Protein AF-A0A9D9VKS1-F1 (afdb_monomer_lite)

pLDDT: mean 93.22, std 5.36, range [69.5, 97.62]

Secondary structure (DSSP, 8-state):
-EE--TTS--EE----S-HHHHHHHHHHTT--GGG---SSSHHHHHHHBS--HHHHHH-S---SSSPPPGGG--B-

Radius of gyration: 14.26 Å; chains: 1; bounding box: 33×20×33 Å

Structure (mmCIF, N/CA/C/O backbone):
data_AF-A0A9D9VKS1-F1
#
_entry.id   AF-A0A9D9VKS1-F1
#
loop_
_atom_site.group_PDB
_atom_site.id
_atom_site.type_symbol
_atom_site.label_atom_id
_atom_site.label_alt_id
_atom_site.label_comp_id
_atom_site.label_asym_id
_atom_site.label_entity_id
_atom_site.label_seq_id
_atom_site.pdbx_PDB_ins_code
_atom_site.Cartn_x
_atom_site.Cartn_y
_atom_site.Cartn_z
_atom_site.occupancy
_atom_site.B_iso_or_equiv
_atom_site.auth_seq_id
_atom_site.auth_comp_id
_atom_site.auth_asym_id
_atom_site.auth_atom_id
_atom_site.pdbx_PDB_model_num
ATOM 1 N N . MET A 1 1 ? -15.152 -1.699 -0.909 1.00 91.50 1 MET A N 1
ATOM 2 C CA . MET A 1 1 ? -14.867 -1.980 -2.330 1.00 91.50 1 MET A CA 1
ATOM 3 C C . MET A 1 1 ? -13.753 -3.017 -2.413 1.00 91.50 1 MET A C 1
ATOM 5 O O . MET A 1 1 ? -13.014 -3.144 -1.445 1.00 91.50 1 MET A O 1
ATOM 9 N N . ILE A 1 2 ? -13.674 -3.798 -3.496 1.00 94.19 2 ILE A N 1
ATOM 10 C CA . ILE A 1 2 ? -12.529 -4.685 -3.756 1.00 94.19 2 ILE A CA 1
ATOM 11 C C . ILE A 1 2 ? -11.790 -4.124 -4.959 1.00 94.19 2 ILE A C 1
ATOM 13 O O . ILE A 1 2 ? -12.371 -4.065 -6.045 1.00 94.19 2 ILE A O 1
ATOM 17 N N . ASP A 1 3 ? -10.520 -3.808 -4.763 1.00 94.50 3 ASP A N 1
ATOM 18 C CA . ASP A 1 3 ? -9.681 -3.189 -5.772 1.00 94.50 3 ASP A CA 1
ATOM 19 C C . ASP A 1 3 ? -8.581 -4.129 -6.225 1.00 94.50 3 ASP A C 1
ATOM 21 O O . ASP A 1 3 ? -7.895 -4.781 -5.437 1.00 94.50 3 ASP A O 1
ATOM 25 N N . TRP A 1 4 ? -8.410 -4.186 -7.538 1.00 96.12 4 TRP A N 1
ATOM 26 C CA . TRP A 1 4 ? -7.347 -4.940 -8.171 1.00 96.12 4 TRP A CA 1
ATOM 27 C C . TRP A 1 4 ? -6.358 -3.942 -8.732 1.00 96.12 4 TRP A C 1
ATOM 29 O O . TRP A 1 4 ? -6.726 -3.072 -9.519 1.00 96.12 4 TRP A O 1
ATOM 39 N N . TRP A 1 5 ? -5.097 -4.110 -8.362 1.00 96.06 5 TRP A N 1
ATOM 40 C CA . TRP A 1 5 ? -3.999 -3.308 -8.873 1.00 96.06 5 TRP A CA 1
ATOM 41 C C . TRP A 1 5 ? -2.913 -4.220 -9.438 1.00 96.06 5 TRP A C 1
ATOM 43 O O . TRP A 1 5 ? -2.695 -5.317 -8.915 1.00 96.06 5 TRP A O 1
ATOM 53 N N . PRO A 1 6 ? -2.227 -3.820 -10.519 1.00 96.00 6 PRO A N 1
ATOM 54 C CA . PRO A 1 6 ? -1.174 -4.644 -11.089 1.00 96.00 6 PRO A CA 1
ATOM 55 C C . PRO A 1 6 ? -0.054 -4.942 -10.088 1.00 96.00 6 PRO A C 1
ATOM 57 O O . PRO A 1 6 ? 0.382 -4.071 -9.345 1.00 96.00 6 PRO A O 1
ATOM 60 N N . TRP A 1 7 ? 0.467 -6.168 -10.118 1.00 94.88 7 TRP A N 1
ATOM 61 C CA . TRP A 1 7 ? 1.692 -6.596 -9.415 1.00 94.88 7 TRP A CA 1
ATOM 62 C C . TRP A 1 7 ? 1.591 -6.789 -7.887 1.00 94.88 7 TRP A C 1
ATOM 64 O O . TRP A 1 7 ? 2.486 -7.412 -7.303 1.00 94.88 7 TRP A O 1
ATOM 74 N N . ILE A 1 8 ? 0.493 -6.362 -7.260 1.00 95.00 8 ILE A N 1
ATOM 75 C CA . ILE A 1 8 ? 0.177 -6.592 -5.840 1.00 95.00 8 ILE A CA 1
ATOM 76 C C . ILE A 1 8 ? -1.064 -7.483 -5.666 1.00 95.00 8 ILE A C 1
ATOM 78 O O . ILE A 1 8 ? -1.715 -7.862 -6.638 1.00 95.00 8 ILE A O 1
ATOM 82 N N . GLN A 1 9 ? -1.348 -7.882 -4.424 1.00 94.31 9 GLN A N 1
ATOM 83 C CA . GLN A 1 9 ? -2.574 -8.613 -4.087 1.00 94.31 9 GLN A CA 1
ATOM 84 C C . GLN A 1 9 ? -3.797 -7.680 -4.146 1.00 94.31 9 GLN A C 1
ATOM 86 O O . GLN A 1 9 ? -3.634 -6.470 -3.981 1.00 94.31 9 GLN A O 1
ATOM 91 N N . PRO A 1 10 ? -5.014 -8.217 -4.354 1.00 95.75 10 PRO A N 1
ATOM 92 C CA . PRO A 1 10 ? -6.238 -7.430 -4.267 1.00 95.75 10 PRO A CA 1
ATOM 93 C C . PRO A 1 10 ? -6.390 -6.776 -2.895 1.00 95.75 10 PRO A C 1
ATOM 95 O O . PRO A 1 10 ? -5.989 -7.341 -1.874 1.00 95.75 10 PRO A O 1
ATOM 98 N N . LEU A 1 11 ? -7.012 -5.606 -2.881 1.00 95.12 11 LEU A N 1
ATOM 99 C CA . LEU A 1 11 ? -7.218 -4.791 -1.695 1.00 95.12 11 LEU A CA 1
ATOM 100 C C . LEU A 1 11 ? -8.701 -4.715 -1.363 1.00 95.12 11 LEU A C 1
ATOM 102 O O . LEU A 1 11 ? -9.555 -4.768 -2.248 1.00 95.12 11 LEU A O 1
ATOM 106 N N . VAL A 1 12 ? -9.000 -4.561 -0.078 1.00 95.81 12 VAL A N 1
ATOM 107 C CA . VAL A 1 12 ? -10.329 -4.161 0.374 1.00 95.81 12 VAL A CA 1
ATOM 108 C C . VAL A 1 12 ? -10.240 -2.745 0.905 1.00 95.81 12 VAL A C 1
ATOM 110 O O . VAL A 1 12 ? -9.499 -2.479 1.847 1.00 95.81 12 VAL A O 1
ATOM 113 N N . GLU A 1 13 ? -11.032 -1.858 0.319 1.00 94.94 13 GLU A N 1
ATOM 114 C CA . GLU A 1 13 ? -11.209 -0.497 0.810 1.00 94.94 13 GLU A CA 1
ATOM 115 C C . GLU A 1 13 ? -12.524 -0.410 1.579 1.00 94.94 13 GLU A C 1
ATOM 117 O O . GLU A 1 13 ? -13.592 -0.767 1.064 1.00 94.94 13 GLU A O 1
ATOM 122 N N . ILE A 1 14 ? -12.451 0.038 2.829 1.00 95.75 14 ILE A N 1
ATOM 123 C CA . ILE A 1 14 ? -13.622 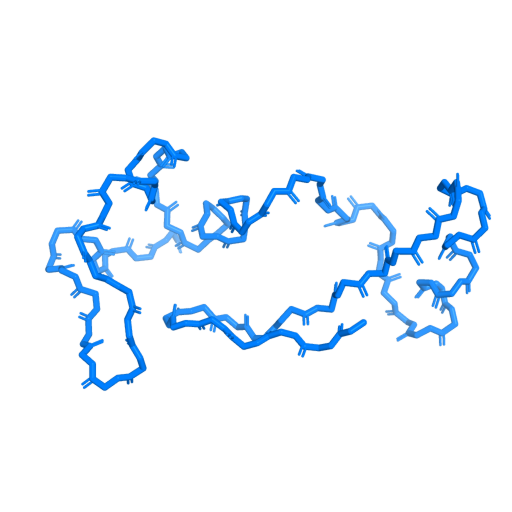0.290 3.664 1.00 95.75 14 ILE A CA 1
ATOM 124 C C . ILE A 1 14 ? -13.672 1.791 3.914 1.00 95.75 14 ILE A C 1
ATOM 126 O O . ILE A 1 14 ? -12.831 2.340 4.619 1.00 95.75 14 ILE A O 1
ATOM 130 N N . GLU A 1 15 ? -14.665 2.444 3.322 1.00 94.88 15 GLU A N 1
ATOM 131 C CA . GLU A 1 15 ? -14.852 3.888 3.395 1.00 94.88 15 GLU A CA 1
ATOM 132 C C . GLU A 1 15 ? -16.166 4.217 4.105 1.00 94.88 15 GLU A C 1
ATOM 134 O O . GLU A 1 15 ? -17.147 3.474 4.026 1.00 94.88 15 GLU A O 1
ATOM 139 N N . GLY A 1 16 ? -16.186 5.344 4.807 1.00 94.81 16 GLY A N 1
ATOM 140 C CA . GLY A 1 16 ? -17.346 5.812 5.552 1.00 94.81 16 GLY A CA 1
ATOM 141 C C . GLY A 1 16 ? -17.100 7.198 6.128 1.00 94.81 16 GLY A C 1
ATOM 142 O O . GLY A 1 16 ? -16.034 7.784 5.950 1.00 94.81 16 GLY A O 1
ATOM 143 N N . VAL A 1 17 ? -18.096 7.739 6.825 1.00 96.62 17 VAL A N 1
ATOM 144 C CA . VAL A 1 17 ? -18.037 9.115 7.349 1.00 96.62 17 VAL A CA 1
ATOM 145 C C . VAL A 1 17 ? -17.070 9.274 8.530 1.00 96.62 17 VAL A C 1
ATOM 147 O O . VAL A 1 17 ? -16.671 10.395 8.839 1.00 96.62 17 VAL A O 1
ATOM 150 N N . SER A 1 18 ? -16.693 8.180 9.201 1.00 96.81 18 SER A N 1
ATOM 151 C CA . SER A 1 18 ? -15.703 8.172 10.283 1.00 96.81 18 SER A CA 1
ATOM 152 C C . SER A 1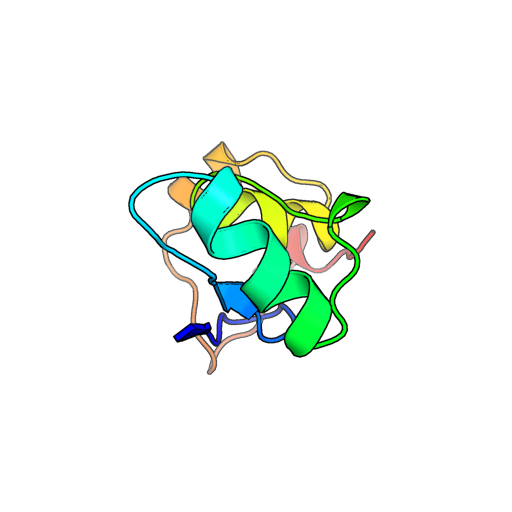 18 ? -15.091 6.783 10.488 1.00 96.81 18 SER A C 1
ATOM 154 O O . SER A 1 18 ? -15.724 5.774 10.175 1.00 96.81 18 SER A O 1
ATOM 156 N N . GLU A 1 19 ? -13.891 6.717 11.077 1.00 95.56 19 GLU A N 1
ATOM 157 C CA . GLU A 1 19 ? -13.251 5.446 11.457 1.00 95.56 19 GLU A CA 1
ATOM 158 C C . GLU A 1 19 ? -14.114 4.611 12.416 1.00 95.56 19 GLU A C 1
ATOM 160 O O . GLU A 1 19 ? -14.119 3.383 12.344 1.00 95.56 19 GLU A O 1
ATOM 165 N N . GLN A 1 20 ? -14.863 5.269 13.303 1.00 97.19 20 GLN A N 1
ATOM 166 C CA . GLN A 1 20 ? -15.740 4.610 14.270 1.00 97.19 20 GLN A CA 1
ATOM 167 C C . GLN A 1 20 ? -16.854 3.815 13.583 1.00 97.19 20 GLN A C 1
ATOM 169 O O . GLN A 1 20 ? -17.245 2.765 14.088 1.00 97.19 20 GLN A O 1
ATOM 174 N N . GLU A 1 21 ? -17.350 4.291 12.441 1.00 96.69 21 GLU A N 1
ATOM 175 C CA . GLU A 1 21 ? -18.410 3.611 11.693 1.00 96.69 21 GLU A CA 1
ATOM 176 C C . GLU A 1 21 ? -17.889 2.459 10.832 1.00 96.69 21 GLU A C 1
ATOM 178 O O . GLU A 1 21 ? -18.597 1.470 10.643 1.00 96.69 21 GLU A O 1
ATOM 183 N N . ILE A 1 22 ? -16.652 2.547 10.340 1.00 96.94 22 ILE A N 1
ATOM 184 C CA . ILE A 1 22 ? -16.073 1.509 9.475 1.00 96.94 22 ILE A CA 1
ATOM 185 C C . ILE A 1 22 ? -15.366 0.383 10.247 1.00 96.94 22 ILE A C 1
ATOM 187 O O . ILE A 1 22 ? -15.234 -0.721 9.719 1.00 96.94 22 ILE A O 1
ATOM 191 N N . HIS A 1 23 ? -14.957 0.605 11.500 1.00 97.38 23 HIS A N 1
ATOM 192 C CA . HIS A 1 23 ? -14.283 -0.419 12.310 1.00 97.38 23 HIS A CA 1
ATOM 193 C C . HIS A 1 23 ? -15.125 -1.696 12.514 1.00 97.38 23 HIS A C 1
ATOM 195 O O . HIS A 1 23 ? -14.620 -2.776 12.201 1.00 97.38 23 HIS A O 1
ATOM 201 N N . PRO A 1 24 ? -16.421 -1.628 12.887 1.00 97.62 24 PRO A N 1
ATOM 202 C CA . PRO A 1 24 ? -17.251 -2.829 13.000 1.00 97.62 24 PRO A CA 1
ATOM 203 C C . PRO A 1 24 ? -17.413 -3.588 11.675 1.00 97.62 24 PRO A C 1
ATOM 205 O O . PRO A 1 24 ? -17.611 -4.801 11.677 1.00 97.62 24 PRO A O 1
ATOM 208 N N . VAL A 1 25 ? -17.335 -2.889 10.536 1.00 97.00 25 VAL A N 1
ATOM 209 C CA . VAL A 1 25 ? -17.402 -3.508 9.204 1.00 97.00 25 VAL A CA 1
ATOM 210 C C . VAL A 1 25 ? -16.125 -4.295 8.917 1.00 97.00 25 VAL A C 1
ATOM 212 O O . VAL A 1 25 ? -16.205 -5.414 8.416 1.00 97.00 25 VAL A O 1
ATOM 215 N N . SER A 1 26 ? -14.959 -3.748 9.273 1.00 97.12 26 SER A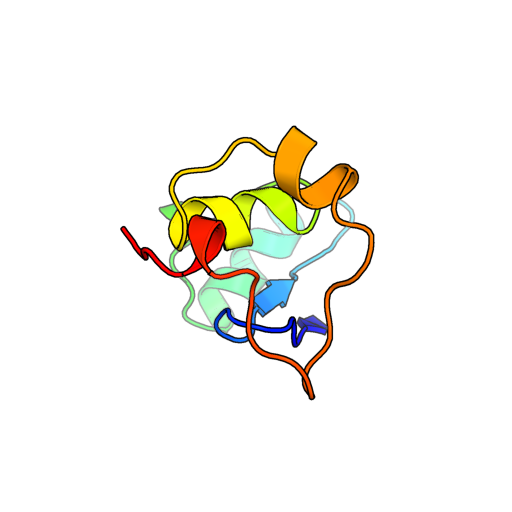 N 1
ATOM 216 C CA . SER A 1 26 ? -13.680 -4.465 9.196 1.00 97.12 26 SER A CA 1
ATOM 217 C C . SER A 1 26 ? -13.707 -5.749 10.027 1.00 97.12 26 SER A C 1
ATOM 219 O O . SER A 1 26 ? -13.349 -6.812 9.517 1.00 97.12 26 SER A O 1
ATOM 221 N N . ASP A 1 27 ? -14.189 -5.663 11.269 1.00 97.12 27 ASP A N 1
ATOM 222 C CA . ASP A 1 27 ? -14.292 -6.813 12.174 1.00 97.12 27 ASP A CA 1
ATOM 223 C C . ASP A 1 27 ? -15.251 -7.879 11.630 1.00 97.12 27 ASP A C 1
ATOM 225 O O . ASP A 1 27 ? -14.932 -9.069 11.634 1.00 97.12 27 ASP A O 1
ATOM 229 N N . LEU A 1 28 ? -16.408 -7.462 11.104 1.00 97.56 28 LEU A N 1
ATOM 230 C CA . LEU A 1 28 ? -17.395 -8.363 10.502 1.00 97.56 28 LEU A CA 1
ATOM 231 C C . LEU A 1 28 ? -16.826 -9.130 9.300 1.00 97.56 28 LEU A C 1
ATOM 233 O O . LEU A 1 28 ? -17.165 -10.295 9.092 1.00 97.56 28 LEU A O 1
ATOM 237 N N . LEU A 1 29 ? -15.972 -8.479 8.509 1.00 96.19 29 LEU A N 1
ATOM 238 C CA . LEU A 1 29 ? -15.301 -9.082 7.357 1.00 96.19 29 LEU A CA 1
ATOM 239 C C . LEU A 1 29 ? -14.070 -9.919 7.749 1.00 96.19 29 LEU A C 1
ATOM 241 O O . LEU A 1 29 ? -13.485 -10.573 6.886 1.00 96.19 29 LEU A O 1
ATOM 245 N N . GLY A 1 30 ? -13.697 -9.935 9.032 1.00 96.88 30 GLY A N 1
ATOM 246 C CA . GLY A 1 30 ? -12.579 -10.719 9.552 1.00 96.88 30 GLY A CA 1
ATOM 247 C C . GLY A 1 30 ? -11.204 -10.108 9.279 1.00 96.88 30 GLY A C 1
ATOM 248 O O . GLY A 1 30 ? -10.214 -10.839 9.260 1.00 96.88 30 GLY A O 1
ATOM 249 N N . PHE A 1 31 ? -11.122 -8.794 9.050 1.00 95.75 31 PHE A N 1
ATOM 250 C CA . PHE A 1 31 ? -9.847 -8.099 8.871 1.00 95.75 31 PHE A CA 1
ATOM 251 C C . PHE A 1 31 ? -9.260 -7.628 10.204 1.00 95.75 31 PHE A C 1
ATOM 253 O O . PHE A 1 31 ? -9.973 -7.200 11.107 1.00 95.75 31 PHE A O 1
ATOM 260 N N . GLU A 1 32 ? -7.931 -7.646 10.307 1.00 95.62 32 GLU A N 1
ATOM 261 C CA . GLU A 1 32 ? -7.211 -7.120 11.467 1.00 95.62 32 GLU A CA 1
ATOM 262 C C . GLU A 1 32 ? -7.090 -5.594 11.383 1.00 95.62 32 GLU A C 1
ATOM 264 O O . GLU A 1 32 ? -6.293 -5.063 10.607 1.00 95.62 32 GLU A O 1
ATOM 269 N N . TRP A 1 33 ? -7.836 -4.876 12.226 1.00 95.00 33 TRP A N 1
ATOM 270 C CA . TRP A 1 33 ? -7.850 -3.408 12.235 1.00 95.00 33 TRP A CA 1
ATOM 271 C C . TRP A 1 33 ? -6.464 -2.764 12.413 1.00 95.00 33 TRP A C 1
ATOM 273 O O . TRP A 1 33 ? -6.198 -1.686 11.884 1.00 95.00 33 TRP A O 1
ATOM 283 N N . SER A 1 34 ? -5.550 -3.432 13.125 1.00 94.94 34 SER A N 1
ATOM 284 C CA . SER A 1 34 ? -4.168 -2.974 13.340 1.00 94.94 34 SER A CA 1
ATOM 285 C C . SER A 1 34 ? -3.320 -2.936 12.066 1.00 94.94 34 SER A C 1
ATOM 287 O O . SER A 1 34 ? -2.290 -2.264 12.053 1.00 94.94 34 SER A O 1
ATOM 289 N N . ARG A 1 35 ? -3.739 -3.636 11.006 1.00 92.44 35 ARG A N 1
ATOM 290 C CA . ARG A 1 35 ? -3.049 -3.688 9.710 1.00 92.44 35 ARG A CA 1
ATOM 291 C C . ARG A 1 35 ? -3.599 -2.695 8.689 1.00 92.44 35 ARG A C 1
ATOM 293 O O . ARG A 1 35 ? -3.123 -2.682 7.555 1.00 92.44 35 ARG A O 1
ATOM 300 N N . LYS A 1 36 ? -4.599 -1.886 9.056 1.00 93.44 36 LYS A N 1
ATOM 301 C CA . LYS A 1 36 ? -5.175 -0.890 8.148 1.00 93.44 36 LYS A CA 1
ATOM 302 C C . LYS A 1 36 ? -4.111 0.110 7.694 1.00 93.44 36 LYS A C 1
ATOM 304 O O . LYS A 1 36 ? -3.214 0.485 8.452 1.00 93.44 36 LYS A O 1
ATOM 309 N N . VAL A 1 37 ? -4.269 0.590 6.472 1.00 93.06 37 VAL A N 1
ATOM 310 C CA . VAL A 1 37 ? -3.458 1.664 5.901 1.00 93.06 37 VAL A CA 1
ATOM 311 C C . VAL A 1 37 ? -4.372 2.811 5.494 1.00 93.06 37 VAL A C 1
ATOM 313 O O . VAL A 1 37 ? -5.530 2.596 5.145 1.00 93.06 37 VAL A O 1
ATOM 316 N N . HIS A 1 38 ? -3.857 4.036 5.562 1.00 92.38 38 HIS A N 1
ATOM 317 C CA . HIS A 1 38 ? -4.555 5.234 5.103 1.00 92.38 38 HIS A CA 1
ATOM 318 C C . HIS A 1 38 ? -3.788 5.848 3.933 1.00 92.38 38 HIS A C 1
ATOM 320 O O . HIS A 1 38 ? -2.555 5.846 3.934 1.00 92.38 38 HIS A O 1
ATOM 326 N N . GLY A 1 39 ? -4.506 6.432 2.978 1.00 89.38 39 GLY A N 1
ATOM 327 C CA . GLY A 1 39 ? -3.924 7.075 1.802 1.00 89.38 39 GLY A CA 1
ATOM 328 C C . GLY A 1 39 ? -4.488 6.504 0.507 1.00 89.38 39 GLY A C 1
ATOM 329 O O . GLY A 1 39 ? -5.549 5.891 0.519 1.00 89.38 39 GLY A O 1
ATOM 330 N N . GLY A 1 40 ? -3.783 6.751 -0.599 1.00 92.50 40 GLY A N 1
ATOM 331 C CA 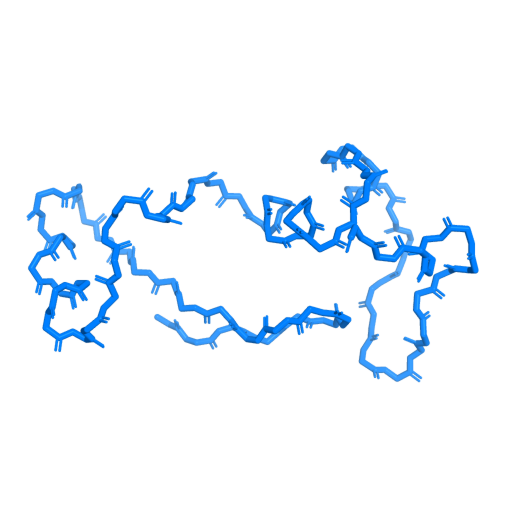. GLY A 1 40 ? -4.077 6.128 -1.885 1.00 92.50 40 GLY A CA 1
ATOM 332 C C . GLY A 1 40 ? -3.473 4.727 -1.983 1.00 92.50 40 GLY A C 1
ATOM 333 O O . GLY A 1 40 ? -3.296 4.032 -0.985 1.00 92.50 40 GLY A O 1
ATOM 334 N N . ILE A 1 41 ? -3.106 4.322 -3.198 1.00 94.88 41 ILE A N 1
ATOM 335 C CA . ILE A 1 41 ? -2.558 2.988 -3.466 1.00 94.88 41 ILE A CA 1
ATOM 336 C C . ILE A 1 41 ? -1.104 2.805 -3.002 1.00 94.88 41 ILE A C 1
ATOM 338 O O . ILE A 1 41 ? -0.601 1.685 -2.891 1.00 94.88 41 ILE A O 1
ATOM 342 N N . GLU A 1 42 ? -0.388 3.897 -2.745 1.00 95.81 42 GLU A N 1
ATOM 343 C CA . GLU A 1 42 ? 1.053 3.875 -2.509 1.00 95.81 42 GLU A CA 1
ATOM 344 C C . GLU A 1 42 ? 1.466 2.987 -1.325 1.00 95.81 42 GLU A C 1
ATOM 346 O O . GLU A 1 42 ? 2.370 2.171 -1.524 1.00 95.81 42 GLU A O 1
ATOM 351 N N . PRO A 1 43 ? 0.810 3.032 -0.145 1.00 95.38 43 PRO A N 1
ATOM 352 C CA . PRO A 1 43 ? 1.139 2.144 0.969 1.00 95.38 43 PRO A CA 1
ATOM 353 C C . PRO A 1 43 ? 1.069 0.656 0.600 1.00 95.38 43 PRO A C 1
ATOM 355 O O . PRO A 1 43 ? 1.910 -0.118 1.050 1.00 95.38 43 PRO A O 1
ATOM 358 N N . ALA A 1 44 ? 0.126 0.255 -0.261 1.00 94.56 44 ALA A N 1
ATOM 359 C CA . ALA A 1 44 ? -0.011 -1.137 -0.689 1.00 94.56 44 ALA A CA 1
ATOM 360 C C . ALA A 1 44 ? 1.167 -1.595 -1.564 1.00 94.56 44 ALA A C 1
ATOM 362 O O . ALA A 1 44 ? 1.667 -2.708 -1.409 1.00 94.56 44 ALA A O 1
ATOM 363 N N . TYR A 1 45 ? 1.671 -0.730 -2.449 1.00 94.94 45 TYR A N 1
ATOM 364 C CA . TYR A 1 45 ? 2.905 -1.025 -3.182 1.00 94.94 45 TYR A CA 1
ATOM 365 C C . TYR A 1 45 ? 4.134 -1.003 -2.271 1.00 94.94 45 TYR A C 1
ATOM 367 O O . TYR A 1 45 ? 5.036 -1.814 -2.460 1.00 94.94 45 TYR A O 1
ATOM 375 N N . GLN A 1 46 ? 4.182 -0.117 -1.277 1.00 94.00 46 GLN A N 1
ATOM 376 C CA . GLN A 1 46 ? 5.304 -0.034 -0.337 1.00 94.00 46 GLN A CA 1
ATOM 377 C C . GLN A 1 46 ? 5.391 -1.232 0.621 1.00 94.00 46 GLN A C 1
ATOM 379 O O . GLN A 1 46 ? 6.482 -1.525 1.114 1.00 94.00 46 GLN A O 1
ATOM 384 N N . ASP A 1 47 ? 4.280 -1.931 0.861 1.00 92.88 47 ASP A N 1
ATOM 385 C CA . ASP A 1 47 ? 4.252 -3.207 1.591 1.00 92.88 47 ASP A CA 1
ATOM 386 C C . ASP A 1 47 ? 4.950 -4.328 0.799 1.00 92.88 47 ASP A C 1
ATOM 388 O O . ASP A 1 47 ? 5.630 -5.177 1.366 1.00 92.88 47 ASP A O 1
ATOM 392 N N . VAL A 1 48 ? 4.859 -4.285 -0.535 1.00 93.69 48 VAL A N 1
ATOM 393 C CA . VAL A 1 48 ? 5.417 -5.315 -1.428 1.00 93.69 48 VAL A CA 1
ATOM 394 C C . VAL A 1 48 ? 6.821 -4.964 -1.940 1.00 93.69 48 VAL A C 1
ATOM 396 O O . VAL A 1 48 ? 7.633 -5.860 -2.175 1.00 93.69 48 VAL A O 1
ATOM 399 N N . TYR A 1 49 ? 7.121 -3.677 -2.122 1.00 93.44 49 TYR A N 1
ATOM 400 C CA . TYR A 1 49 ? 8.325 -3.174 -2.790 1.00 93.44 49 TYR A CA 1
ATOM 401 C C . TYR A 1 49 ? 9.083 -2.153 -1.935 1.00 93.44 49 TYR A C 1
ATOM 403 O O . TYR A 1 49 ? 8.493 -1.379 -1.177 1.00 93.44 49 TYR A O 1
ATOM 411 N N . ASP A 1 50 ? 10.409 -2.102 -2.082 1.00 92.31 50 ASP A N 1
ATOM 412 C CA . ASP A 1 50 ? 11.264 -1.124 -1.391 1.00 92.31 50 ASP A CA 1
ATOM 413 C C . ASP A 1 50 ? 11.409 0.186 -2.157 1.00 92.31 50 ASP A C 1
ATOM 415 O O . ASP A 1 50 ? 12.435 0.492 -2.757 1.00 92.31 50 ASP A O 1
ATOM 419 N N . ILE A 1 51 ? 10.315 0.946 -2.168 1.00 92.56 51 ILE A N 1
ATOM 420 C CA . ILE A 1 51 ? 10.182 2.193 -2.920 1.00 92.56 51 ILE A CA 1
ATOM 421 C C . ILE A 1 51 ? 9.491 3.285 -2.101 1.00 92.56 51 ILE A C 1
ATOM 423 O O . ILE A 1 51 ? 8.787 3.032 -1.119 1.00 92.56 51 ILE A O 1
ATOM 427 N N . SER A 1 52 ? 9.647 4.531 -2.542 1.00 94.56 52 SER A N 1
ATOM 428 C CA . SER A 1 52 ? 8.867 5.651 -2.018 1.00 94.56 52 SER A CA 1
ATOM 429 C C . SER A 1 52 ? 7.523 5.780 -2.744 1.00 94.56 52 SER A C 1
ATOM 431 O O . SER A 1 52 ? 7.373 5.361 -3.891 1.00 94.56 52 SER A O 1
ATOM 433 N N . ALA A 1 53 ? 6.554 6.440 -2.107 1.00 95.00 53 ALA A N 1
ATOM 434 C CA . ALA A 1 53 ? 5.287 6.799 -2.746 1.00 95.00 53 ALA A CA 1
ATOM 435 C C . ALA A 1 53 ? 5.486 7.648 -4.018 1.00 95.00 53 ALA A C 1
ATOM 437 O O . ALA A 1 53 ? 4.719 7.528 -4.969 1.00 95.00 53 ALA A O 1
ATOM 438 N N . GLN A 1 54 ? 6.538 8.478 -4.059 1.00 96.12 54 GLN A N 1
ATOM 439 C CA . GLN A 1 54 ? 6.847 9.312 -5.222 1.00 96.12 54 GLN A CA 1
ATOM 440 C C . GLN A 1 54 ? 7.169 8.468 -6.455 1.00 96.12 54 GLN A C 1
ATOM 442 O O . GLN A 1 54 ? 6.704 8.790 -7.543 1.00 96.12 54 GLN A O 1
ATOM 447 N N . VAL A 1 55 ? 7.883 7.353 -6.271 1.00 94.69 55 VAL A N 1
ATOM 448 C CA . VAL A 1 55 ? 8.183 6.426 -7.366 1.00 94.69 55 VAL A CA 1
ATOM 449 C C . VAL A 1 55 ? 6.893 5.939 -8.025 1.00 94.69 55 VAL A C 1
ATOM 451 O O . VAL A 1 55 ? 6.786 6.007 -9.242 1.00 94.69 55 VAL A O 1
ATOM 454 N N . ILE A 1 56 ? 5.892 5.518 -7.242 1.00 94.31 56 ILE A N 1
ATOM 455 C CA . ILE A 1 56 ? 4.594 5.073 -7.778 1.00 94.31 56 ILE A CA 1
ATOM 456 C C . ILE A 1 56 ? 3.873 6.196 -8.528 1.00 94.31 56 ILE A C 1
ATOM 458 O O . ILE A 1 56 ? 3.356 5.962 -9.617 1.00 94.31 56 ILE A O 1
ATOM 462 N N . LYS A 1 57 ? 3.878 7.418 -7.987 1.00 94.19 57 LYS A N 1
ATOM 463 C CA . LYS A 1 57 ? 3.231 8.587 -8.608 1.00 94.19 57 LYS A CA 1
ATOM 464 C C . LYS A 1 57 ? 3.866 9.005 -9.935 1.00 94.19 57 LYS A C 1
ATOM 466 O O . LYS A 1 57 ? 3.186 9.589 -10.773 1.00 94.19 57 LYS A O 1
ATOM 471 N N . GLU A 1 58 ? 5.155 8.736 -10.111 1.00 95.19 58 GLU A N 1
ATOM 472 C CA . GLU A 1 58 ? 5.923 9.101 -11.307 1.00 95.19 58 GLU A CA 1
ATOM 473 C C . GLU A 1 58 ? 6.022 7.968 -12.336 1.00 95.19 58 GLU A C 1
ATOM 475 O O . GLU A 1 58 ? 6.512 8.190 -13.448 1.00 95.19 58 GLU A O 1
ATOM 480 N N . LEU A 1 59 ? 5.557 6.755 -12.008 1.00 93.06 59 LEU A N 1
ATOM 481 C CA . LEU A 1 59 ? 5.530 5.657 -12.968 1.00 93.06 59 LEU A CA 1
ATOM 482 C C . LEU A 1 59 ? 4.661 6.033 -14.169 1.00 93.06 59 LEU A C 1
ATOM 484 O O . LEU A 1 59 ? 3.464 6.279 -14.054 1.00 93.06 59 LEU A O 1
ATOM 488 N N . ALA A 1 60 ? 5.266 5.994 -15.355 1.00 92.75 60 ALA A N 1
ATOM 489 C CA . ALA A 1 60 ? 4.566 6.288 -16.601 1.00 92.75 60 ALA A CA 1
ATOM 490 C C . ALA A 1 60 ? 3.435 5.288 -16.907 1.00 92.75 60 ALA A C 1
ATOM 492 O O . ALA A 1 60 ? 2.521 5.603 -17.666 1.00 92.75 60 ALA A O 1
ATOM 493 N N . SER A 1 61 ? 3.513 4.063 -16.374 1.00 93.44 61 SER A N 1
ATOM 494 C CA . SER A 1 61 ? 2.520 3.022 -16.622 1.00 93.44 61 SER A CA 1
ATOM 495 C C . SER A 1 61 ? 2.515 1.955 -15.531 1.00 93.44 61 SER A C 1
ATOM 497 O O . SER A 1 61 ? 3.570 1.474 -15.116 1.00 93.44 61 SER A O 1
ATOM 499 N N . ILE A 1 62 ? 1.311 1.555 -15.122 1.00 93.75 62 ILE A N 1
ATOM 500 C CA . ILE A 1 62 ? 1.033 0.434 -14.223 1.00 93.75 62 ILE A CA 1
ATOM 501 C C . ILE A 1 62 ? -0.116 -0.352 -14.868 1.00 93.75 62 ILE A C 1
ATOM 503 O O . ILE A 1 62 ? -1.222 0.167 -14.995 1.00 93.75 62 ILE A O 1
ATOM 507 N N . THR A 1 63 ? 0.140 -1.570 -15.363 1.00 95.44 63 THR A N 1
ATOM 508 C CA . THR A 1 63 ? -0.860 -2.353 -16.123 1.00 95.44 63 THR A CA 1
ATOM 509 C C . THR A 1 63 ? -0.793 -3.839 -15.802 1.00 95.44 63 THR A C 1
ATOM 511 O O . THR A 1 63 ? 0.263 -4.364 -15.463 1.00 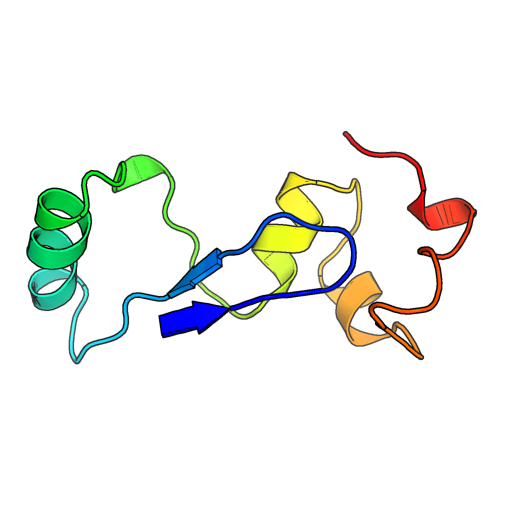95.44 63 THR A O 1
ATOM 514 N N . PHE A 1 64 ? -1.916 -4.540 -15.962 1.00 96.12 64 PHE A N 1
ATOM 515 C CA . PHE A 1 64 ? -2.003 -5.986 -15.724 1.00 96.12 64 PHE A CA 1
ATOM 516 C C . PHE A 1 64 ? -1.292 -6.834 -16.782 1.00 96.12 64 PHE A C 1
ATOM 518 O O . PHE A 1 64 ? -0.988 -7.997 -16.536 1.00 96.12 64 PHE A O 1
ATOM 525 N N . THR A 1 65 ? -1.055 -6.277 -17.969 1.00 96.38 65 THR A N 1
ATOM 526 C CA . THR A 1 65 ? -0.512 -7.014 -19.118 1.00 96.38 65 THR A CA 1
ATOM 527 C C . THR A 1 65 ? 1.006 -6.951 -19.212 1.00 96.38 65 THR A C 1
ATOM 529 O O . THR A 1 65 ? 1.601 -7.791 -19.882 1.00 96.38 65 THR A O 1
ATOM 532 N N . ALA A 1 66 ? 1.638 -5.962 -18.574 1.00 93.81 66 ALA A N 1
ATOM 533 C CA . ALA A 1 66 ? 3.087 -5.811 -18.553 1.00 93.81 66 ALA A CA 1
ATOM 534 C C . ALA A 1 66 ? 3.635 -6.088 -17.144 1.00 93.81 66 ALA A C 1
ATOM 536 O O . ALA A 1 66 ? 3.003 -5.700 -16.159 1.00 93.81 66 ALA A O 1
ATOM 537 N N . PRO A 1 67 ? 4.805 -6.738 -17.018 1.00 91.56 67 PRO A N 1
ATOM 538 C CA . PRO A 1 67 ? 5.472 -6.861 -15.728 1.00 91.56 67 PRO A CA 1
ATOM 539 C C . PRO A 1 67 ? 5.952 -5.486 -15.225 1.00 91.56 67 PRO A C 1
ATOM 541 O O . PRO A 1 67 ? 6.107 -4.561 -16.032 1.00 91.56 67 PRO A O 1
ATOM 544 N N . PRO A 1 68 ? 6.233 -5.343 -13.915 1.00 91.19 68 PRO A N 1
ATOM 545 C CA . PRO A 1 68 ? 6.896 -4.149 -13.406 1.00 91.19 68 PRO A CA 1
ATOM 546 C C . PRO A 1 68 ? 8.264 -3.977 -14.077 1.00 91.19 68 PRO A C 1
ATOM 548 O O . PRO A 1 68 ? 8.876 -4.945 -14.543 1.00 91.19 68 PRO A O 1
ATOM 551 N N . ALA A 1 69 ? 8.767 -2.741 -14.103 1.00 87.00 69 ALA A N 1
ATOM 552 C CA . ALA A 1 69 ? 10.118 -2.474 -14.582 1.00 87.00 69 ALA A CA 1
ATOM 553 C C . ALA A 1 69 ? 11.138 -3.337 -13.818 1.00 87.00 69 ALA A C 1
ATOM 555 O O . ALA A 1 69 ? 10.973 -3.613 -12.633 1.00 87.00 69 ALA A O 1
ATOM 556 N N . THR A 1 70 ? 12.214 -3.760 -14.478 1.00 86.69 70 THR A N 1
ATOM 557 C CA . THR A 1 70 ? 13.170 -4.719 -13.894 1.00 86.69 70 THR A CA 1
ATOM 558 C C . THR A 1 70 ? 13.821 -4.215 -12.607 1.00 86.69 70 THR A C 1
ATOM 560 O O . THR A 1 70 ? 14.042 -5.000 -11.693 1.00 86.69 70 THR A O 1
ATOM 563 N N . TRP A 1 71 ? 14.064 -2.908 -12.495 1.00 86.12 71 TRP A N 1
ATOM 564 C CA . TRP A 1 71 ? 14.582 -2.281 -11.274 1.00 86.12 71 TRP A CA 1
ATOM 565 C C . TRP A 1 71 ? 13.569 -2.271 -10.114 1.00 86.12 71 TRP A C 1
ATOM 567 O O . TRP A 1 71 ? 13.969 -2.123 -8.966 1.00 86.12 71 TRP A O 1
ATOM 577 N N . LEU A 1 72 ? 12.277 -2.461 -10.406 1.00 85.12 72 LEU A N 1
ATOM 578 C CA . LEU A 1 72 ? 11.179 -2.578 -9.443 1.00 85.12 72 LEU A CA 1
ATOM 579 C C . LEU A 1 72 ? 10.865 -4.048 -9.097 1.00 85.12 72 LEU A C 1
ATOM 581 O O . LEU A 1 72 ? 10.076 -4.321 -8.203 1.00 85.12 72 LEU A O 1
ATOM 585 N N . ALA A 1 73 ? 11.458 -5.023 -9.794 1.00 69.50 73 ALA A N 1
ATOM 586 C CA . ALA A 1 73 ? 11.070 -6.431 -9.677 1.00 69.50 73 ALA A CA 1
ATOM 587 C C . ALA A 1 73 ? 11.459 -7.092 -8.338 1.00 69.50 73 ALA A C 1
ATOM 589 O O . ALA A 1 73 ? 10.949 -8.170 -8.025 1.00 69.50 73 ALA A O 1
ATOM 590 N N . CYS A 1 74 ? 12.331 -6.465 -7.543 1.00 73.00 74 CYS A N 1
ATOM 591 C CA . CYS A 1 74 ? 12.720 -6.971 -6.229 1.00 73.00 74 CYS A CA 1
ATOM 592 C C . CYS A 1 74 ? 11.628 -6.666 -5.195 1.00 73.00 74 CYS A C 1
ATOM 594 O O . CYS A 1 74 ? 11.461 -5.522 -4.770 1.00 73.00 74 CYS A O 1
ATOM 596 N N . LYS A 1 75 ? 10.888 -7.705 -4.798 1.00 73.88 75 LYS A N 1
ATOM 597 C CA . LYS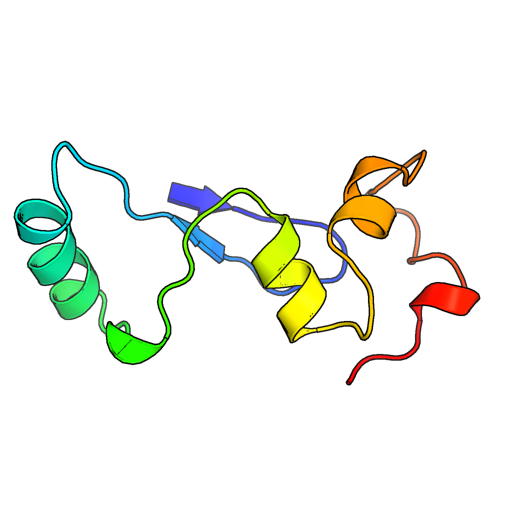 A 1 75 ? 9.972 -7.651 -3.652 1.00 73.88 75 LYS A CA 1
ATOM 598 C C . LYS A 1 75 ? 10.762 -7.670 -2.340 1.00 73.88 75 LYS A C 1
ATOM 600 O O . LYS A 1 75 ? 11.874 -8.203 -2.317 1.00 73.88 75 LYS A O 1
ATOM 605 N N . LYS A 1 76 ? 10.192 -7.070 -1.296 1.00 76.75 76 LYS A N 1
ATOM 606 C CA . LYS A 1 76 ? 10.706 -7.151 0.080 1.00 76.75 76 LYS A CA 1
ATOM 607 C C . LYS A 1 76 ? 10.631 -8.569 0.641 1.00 76.75 76 LYS A C 1
ATOM 609 O O . LYS A 1 76 ? 9.746 -9.336 0.193 1.00 76.75 76 LYS A O 1
#

Foldseek 3Di:
DWDDFAPFDIDDDFDDPDPVVRVVVCVVVPHDPVPDDDDPCQVRLVQFWVDHSVVVVPPPDTDNVDDPDPVGPDTD

Sequence (76 aa):
MIDWWPWIQPLVEIEGVSEQEIHPVSDLLGFEWSRKVHGGIEPAYQDVYDISAQVIKELASITFTAPPATWLACKK